Protein AF-A3QT03-F1 (afdb_monomer)

Radius of gyration: 11.76 Å; Cα contacts (8 Å, |Δi|>4): 55; chains: 1; bounding box: 27×26×26 Å

InterPro domains:
  IPR020946 Flavin monooxygenase-like [PF00743] (1-60)
  IPR036188 FAD/NAD(P)-binding domain superfamily [G3DSA:3.50.50.60] (1-60)
  IPR050346 Flavin-containing monooxygenases-like [PTHR23023] (1-59)

Structure (mmCIF, N/CA/C/O backbone):
data_AF-A3QT03-F1
#
_entry.id   AF-A3QT03-F1
#
loop_
_atom_site.group_PDB
_atom_site.id
_atom_site.type_symbol
_atom_site.label_atom_id
_atom_site.label_alt_id
_atom_site.label_comp_id
_atom_site.label_asym_id
_atom_site.label_entity_id
_atom_site.label_seq_id
_atom_site.pdbx_PDB_ins_code
_atom_site.Cartn_x
_atom_site.Cartn_y
_atom_site.Cartn_z
_atom_site.occupancy
_atom_site.B_iso_or_equiv
_atom_site.auth_seq_id
_atom_site.auth_com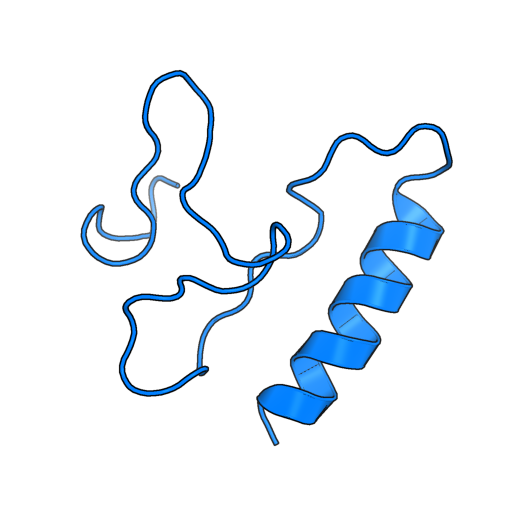p_id
_atom_site.auth_asym_id
_atom_site.auth_atom_id
_atom_site.pdbx_PDB_model_num
ATOM 1 N N . PHE A 1 1 ? -1.645 11.876 3.807 1.00 91.62 1 PHE A N 1
ATOM 2 C CA . PHE A 1 1 ? -2.705 11.735 2.789 1.00 91.62 1 PHE A CA 1
ATOM 3 C C . PHE A 1 1 ? -3.868 12.615 3.219 1.00 91.62 1 PHE A C 1
ATOM 5 O O . PHE A 1 1 ? -4.450 12.296 4.241 1.00 91.62 1 PHE A O 1
ATOM 12 N N . PRO A 1 2 ? -4.186 13.725 2.527 1.00 93.00 2 PRO A N 1
ATOM 13 C CA . PRO A 1 2 ? -5.101 14.754 3.054 1.00 93.00 2 PRO A CA 1
ATOM 14 C C . PRO A 1 2 ? -6.561 14.296 3.221 1.00 93.00 2 PRO A C 1
ATOM 16 O O . PRO A 1 2 ? -7.358 15.000 3.822 1.00 93.00 2 PRO A O 1
ATOM 19 N N . PHE A 1 3 ? -6.910 13.127 2.683 1.00 95.69 3 PHE A N 1
ATOM 20 C CA . PHE A 1 3 ? -8.235 12.510 2.767 1.00 95.69 3 PHE A CA 1
ATOM 21 C C . PHE A 1 3 ? -8.290 11.316 3.740 1.00 95.69 3 PHE A C 1
ATOM 23 O O . PHE A 1 3 ? -9.333 10.677 3.848 1.00 95.69 3 PHE A O 1
ATOM 30 N N . LEU A 1 4 ? -7.179 10.971 4.402 1.00 95.31 4 LEU A N 1
ATOM 31 C CA . LEU A 1 4 ? -7.126 9.912 5.413 1.00 95.31 4 LEU A CA 1
ATOM 32 C C . LEU A 1 4 ? -6.816 10.525 6.771 1.00 95.31 4 LEU A C 1
ATOM 34 O O . LEU A 1 4 ? -5.942 11.383 6.878 1.00 95.31 4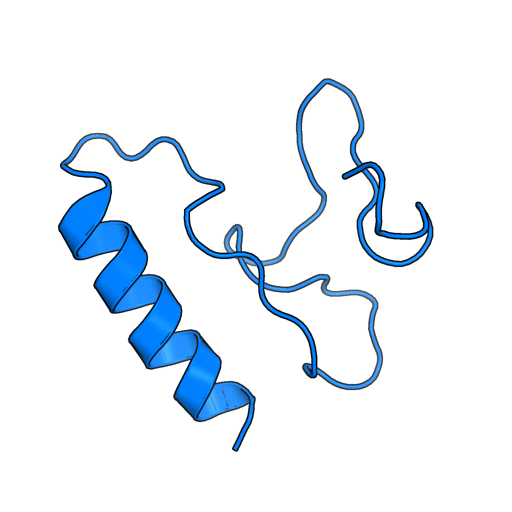 LEU A O 1
ATOM 38 N N . ASP A 1 5 ? -7.493 10.025 7.797 1.00 94.31 5 ASP A N 1
ATOM 39 C CA . ASP A 1 5 ? -7.152 10.331 9.179 1.00 94.31 5 ASP A CA 1
ATOM 40 C C . ASP A 1 5 ? -5.764 9.761 9.534 1.00 94.31 5 ASP A C 1
ATOM 42 O O . ASP A 1 5 ? -5.378 8.681 9.064 1.00 94.31 5 ASP A O 1
ATOM 46 N N . GLU A 1 6 ? -5.007 10.474 10.371 1.00 91.94 6 GLU A N 1
ATOM 47 C CA . GLU A 1 6 ? -3.664 10.056 10.797 1.00 91.94 6 GLU A CA 1
ATOM 48 C C . GLU A 1 6 ? -3.679 8.736 11.577 1.00 91.94 6 GLU A C 1
ATOM 50 O O . GLU A 1 6 ? -2.698 7.990 11.544 1.00 91.94 6 GLU A O 1
ATOM 55 N N . SER A 1 7 ? -4.802 8.395 12.219 1.00 91.94 7 SER A N 1
ATOM 56 C CA . SER A 1 7 ? -4.995 7.095 12.863 1.00 91.94 7 SER A CA 1
ATOM 57 C C . SER A 1 7 ? -5.087 5.939 11.868 1.00 91.94 7 SER A C 1
ATOM 59 O O . SER A 1 7 ? -4.903 4.796 12.272 1.00 91.94 7 SER A O 1
ATOM 61 N N . VAL A 1 8 ? -5.350 6.186 10.579 1.00 94.00 8 VAL A N 1
ATOM 62 C CA . VAL A 1 8 ? -5.427 5.142 9.543 1.00 94.00 8 VAL A CA 1
ATOM 63 C C . VAL A 1 8 ? -4.079 4.961 8.863 1.00 94.00 8 VAL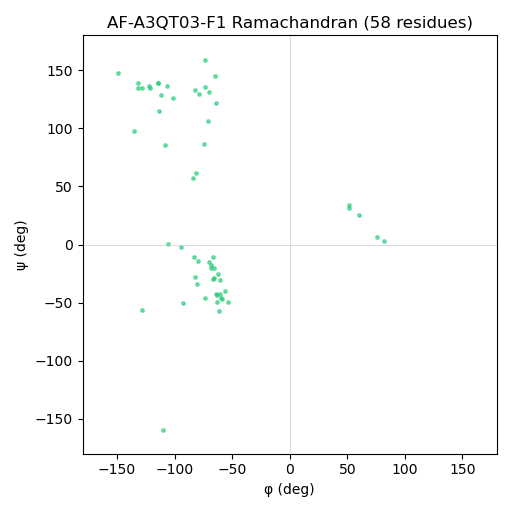 A C 1
ATOM 65 O O . VAL A 1 8 ? -3.596 3.839 8.747 1.00 94.00 8 VAL A O 1
ATOM 68 N N . VAL A 1 9 ? -3.459 6.053 8.414 1.00 93.94 9 VAL A N 1
ATOM 69 C CA . VAL A 1 9 ? -2.111 6.034 7.835 1.00 93.94 9 VAL A CA 1
ATOM 70 C C . VAL A 1 9 ? -1.313 7.184 8.419 1.00 93.94 9 VAL A C 1
ATOM 72 O O . VAL A 1 9 ? -1.376 8.315 7.934 1.00 93.94 9 VAL A O 1
ATOM 75 N N . LYS A 1 10 ? -0.512 6.863 9.431 1.00 89.88 10 LYS A N 1
ATOM 76 C CA . LYS A 1 10 ? 0.436 7.801 10.014 1.00 89.88 10 LYS A CA 1
ATOM 77 C C . LYS A 1 10 ? 1.672 7.906 9.128 1.00 89.88 10 LYS A C 1
ATOM 79 O O . LYS A 1 10 ? 2.254 6.885 8.745 1.00 89.88 10 LYS A O 1
ATOM 84 N N . VAL A 1 11 ? 2.055 9.137 8.801 1.00 90.38 11 VAL A N 1
ATOM 85 C CA . VAL A 1 11 ? 3.288 9.448 8.073 1.00 90.38 11 VAL A CA 1
ATOM 86 C C . VAL A 1 11 ? 4.207 10.209 9.017 1.00 90.38 11 VAL A C 1
ATOM 88 O O . VAL A 1 11 ? 3.883 11.322 9.415 1.00 90.38 11 VAL A O 1
ATOM 91 N N . GLU A 1 12 ? 5.342 9.613 9.359 1.00 88.44 12 GLU A N 1
ATOM 92 C CA . GLU A 1 12 ? 6.391 10.229 10.178 1.00 88.44 12 GLU A CA 1
ATOM 93 C C . GLU A 1 12 ? 7.681 10.243 9.361 1.00 88.44 12 GLU A C 1
ATOM 95 O O . GLU A 1 12 ? 7.978 9.274 8.665 1.00 88.44 12 GLU A O 1
ATOM 100 N N . ASP A 1 13 ? 8.398 11.368 9.359 1.00 88.50 13 ASP A N 1
ATOM 101 C CA . ASP A 1 13 ? 9.651 11.549 8.607 1.00 88.50 13 ASP A CA 1
ATOM 102 C C . ASP A 1 13 ? 9.563 11.161 7.115 1.00 88.50 13 ASP A C 1
ATOM 104 O O . ASP A 1 13 ? 10.503 10.656 6.501 1.00 88.50 13 ASP A O 1
ATOM 108 N N . GLY A 1 14 ? 8.395 11.392 6.505 1.00 83.19 14 GLY A N 1
ATOM 109 C CA . GLY A 1 14 ? 8.133 11.059 5.101 1.00 83.19 14 GLY A CA 1
ATOM 110 C C . GLY A 1 14 ? 7.903 9.567 4.828 1.00 83.19 14 GLY A C 1
ATOM 111 O O . GLY A 1 14 ? 7.764 9.182 3.664 1.00 83.19 14 GLY A O 1
ATOM 112 N N . GLN A 1 15 ? 7.818 8.730 5.864 1.00 84.75 15 GLN A N 1
ATOM 113 C CA . GLN A 1 15 ? 7.523 7.306 5.760 1.00 84.75 15 GLN A CA 1
ATOM 114 C C . GLN A 1 15 ? 6.148 6.984 6.353 1.00 84.75 15 GLN A C 1
ATOM 116 O O . GLN A 1 15 ? 5.835 7.320 7.492 1.00 84.75 15 GLN A O 1
ATOM 121 N N . ALA A 1 16 ? 5.316 6.287 5.577 1.00 90.81 16 ALA A N 1
ATOM 122 C CA . ALA A 1 16 ? 4.075 5.726 6.093 1.00 90.81 16 ALA A CA 1
ATOM 123 C C . ALA A 1 16 ? 4.349 4.393 6.802 1.00 90.81 16 ALA A C 1
ATOM 125 O O . ALA A 1 16 ? 5.016 3.516 6.245 1.00 90.81 16 ALA A O 1
ATOM 126 N N . SER A 1 17 ? 3.785 4.217 7.995 1.00 91.00 17 SER A N 1
ATOM 127 C CA . SER A 1 17 ? 3.869 2.956 8.743 1.00 91.00 17 SER A CA 1
ATOM 128 C C . SER A 1 17 ? 2.951 1.893 8.130 1.00 91.00 17 SER A C 1
ATOM 130 O O . SER A 1 17 ? 1.797 1.740 8.526 1.00 91.00 17 SER A O 1
ATOM 132 N N . LEU A 1 18 ? 3.455 1.167 7.127 1.00 95.19 18 LEU A N 1
ATOM 133 C CA . LEU A 1 18 ? 2.703 0.162 6.371 1.00 95.19 18 LEU A CA 1
ATOM 134 C C . LEU A 1 18 ? 3.445 -1.180 6.314 1.00 95.19 18 LEU A C 1
ATOM 136 O O . LEU A 1 18 ? 4.624 -1.243 5.958 1.00 95.19 18 LEU A O 1
ATOM 140 N N . TYR A 1 19 ? 2.735 -2.282 6.551 1.00 95.50 19 TYR A N 1
ATOM 141 C CA . TYR A 1 19 ? 3.243 -3.626 6.299 1.00 95.50 19 TYR A CA 1
ATOM 142 C C . TYR A 1 19 ? 3.489 -3.821 4.802 1.00 95.50 19 TYR A C 1
ATOM 144 O O . TYR A 1 19 ? 2.578 -3.677 3.979 1.00 95.50 19 TYR A O 1
ATOM 152 N N . LYS A 1 20 ? 4.744 -4.142 4.459 1.00 95.44 20 LYS A N 1
ATOM 153 C CA . LYS A 1 20 ? 5.230 -4.310 3.079 1.00 95.44 20 LYS A CA 1
ATOM 154 C C . LYS A 1 20 ? 4.890 -3.129 2.159 1.00 95.44 20 LYS A C 1
ATOM 156 O O . LYS A 1 20 ? 4.693 -3.332 0.964 1.00 95.44 20 LYS A O 1
ATOM 161 N N . TYR A 1 21 ? 4.817 -1.914 2.708 1.00 95.94 21 TYR A N 1
ATOM 162 C CA . TYR A 1 21 ? 4.433 -0.708 1.965 1.00 95.94 21 TYR A CA 1
ATOM 163 C C . TYR A 1 21 ? 3.025 -0.772 1.340 1.00 95.94 21 TYR A C 1
ATOM 165 O O . TYR A 1 21 ? 2.777 -0.108 0.336 1.00 95.94 21 TYR A O 1
ATOM 173 N N . ILE A 1 22 ? 2.119 -1.588 1.902 1.00 97.25 22 ILE A N 1
ATOM 174 C CA . ILE A 1 22 ? 0.753 -1.765 1.384 1.00 97.25 22 ILE A CA 1
ATOM 175 C C . ILE A 1 22 ? -0.307 -1.573 2.466 1.00 97.25 22 ILE A C 1
ATOM 177 O O . ILE A 1 22 ? -1.197 -0.745 2.301 1.00 97.25 22 ILE A O 1
ATOM 181 N N . PHE A 1 23 ? -0.244 -2.320 3.567 1.00 97.38 23 PHE A N 1
ATOM 182 C CA . PHE A 1 23 ? -1.352 -2.380 4.529 1.00 97.38 23 PHE A CA 1
ATOM 183 C C . PHE A 1 23 ? -1.040 -1.617 5.817 1.00 97.38 23 PHE A C 1
ATOM 185 O O . PHE A 1 23 ? 0.044 -1.813 6.368 1.00 97.38 23 PHE A O 1
ATOM 192 N N . PRO A 1 24 ? -1.968 -0.821 6.370 1.00 96.12 24 PRO A N 1
ATOM 193 C CA . PRO A 1 24 ? -1.824 -0.310 7.727 1.00 96.12 24 PRO A CA 1
ATOM 194 C C . PRO A 1 24 ? -2.018 -1.4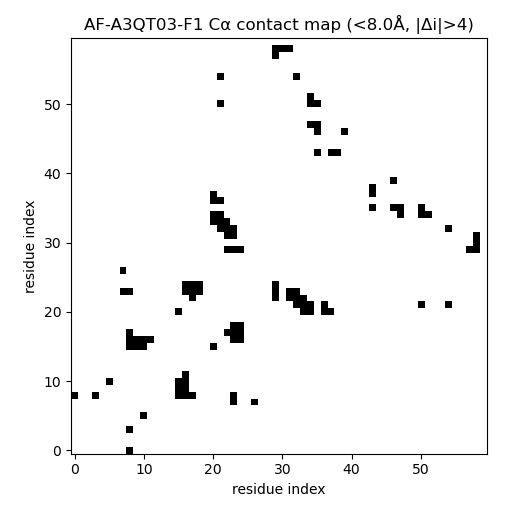64 8.719 1.00 96.12 24 PRO A C 1
ATOM 196 O O . PRO A 1 24 ? -3.120 -1.982 8.894 1.00 96.12 24 PRO A O 1
ATOM 199 N N . ALA A 1 25 ? -0.915 -1.917 9.318 1.00 91.88 25 ALA A N 1
ATOM 200 C CA . ALA A 1 25 ? -0.854 -3.183 10.054 1.00 91.88 25 ALA A CA 1
ATOM 201 C C . ALA A 1 25 ? -1.660 -3.189 11.362 1.00 91.88 25 ALA A C 1
ATOM 203 O O . ALA A 1 25 ? -1.969 -4.255 11.887 1.00 91.88 25 ALA A O 1
ATOM 204 N N . HIS A 1 26 ? -1.975 -2.010 11.900 1.00 93.44 26 HIS A N 1
ATOM 205 C CA . HIS A 1 26 ? -2.718 -1.842 13.149 1.00 93.44 26 HIS A CA 1
ATOM 206 C C . HIS A 1 26 ? -4.239 -1.932 12.973 1.00 93.44 26 HIS A C 1
ATOM 208 O O . HIS A 1 26 ? -4.957 -2.009 13.968 1.00 93.44 26 HIS A O 1
ATOM 214 N N . LEU A 1 27 ? -4.753 -1.921 11.738 1.00 94.50 27 LEU A N 1
ATOM 215 C CA . LEU A 1 27 ? -6.181 -2.115 11.496 1.00 94.50 27 LEU A CA 1
ATOM 216 C C . LEU A 1 27 ? -6.571 -3.567 11.795 1.00 94.50 27 LEU A C 1
ATOM 218 O O . LEU A 1 27 ? -5.960 -4.502 11.285 1.00 94.50 27 LEU A O 1
ATOM 222 N N . GLN A 1 28 ? -7.642 -3.764 12.571 1.00 94.62 28 GLN A N 1
ATOM 223 C CA . GLN A 1 28 ? -8.132 -5.105 12.927 1.00 94.62 28 GLN A CA 1
ATOM 224 C C . GLN A 1 28 ? -8.552 -5.942 11.710 1.00 94.62 28 GLN A C 1
ATOM 226 O O . GLN A 1 28 ? -8.476 -7.168 11.744 1.00 94.62 28 GLN A O 1
ATOM 231 N N . LYS A 1 29 ? -9.026 -5.289 10.642 1.00 95.25 29 LYS A N 1
ATOM 232 C CA . LYS A 1 29 ? -9.410 -5.931 9.382 1.00 95.25 29 LYS A CA 1
ATOM 233 C C . LYS A 1 29 ? -8.596 -5.321 8.239 1.00 95.25 29 LYS A C 1
ATOM 235 O O . LYS A 1 29 ? -8.488 -4.095 8.180 1.00 95.25 29 LYS A O 1
ATOM 240 N N . PRO A 1 30 ? -8.068 -6.128 7.304 1.00 94.44 30 PRO A N 1
ATOM 241 C CA . PRO A 1 30 ? -7.239 -5.635 6.210 1.00 94.44 30 PRO A CA 1
ATOM 242 C C . PRO A 1 30 ? -8.100 -5.085 5.061 1.00 94.44 30 PRO A C 1
ATOM 244 O O . PRO A 1 30 ? -8.064 -5.602 3.952 1.00 94.44 30 PRO A O 1
ATOM 247 N N . THR A 1 31 ? -8.896 -4.046 5.328 1.00 96.25 31 THR A N 1
ATOM 248 C CA . THR A 1 31 ? -9.859 -3.460 4.374 1.00 96.25 31 THR A CA 1
ATOM 249 C C . THR A 1 31 ? -9.315 -2.271 3.579 1.00 96.25 31 THR A C 1
ATOM 251 O O . THR A 1 31 ? -10.026 -1.723 2.740 1.00 96.25 31 THR A O 1
ATOM 254 N N . LEU A 1 32 ? -8.072 -1.849 3.834 1.00 97.06 32 LEU A N 1
ATOM 255 C CA . LEU A 1 32 ? -7.422 -0.732 3.146 1.00 97.06 32 LEU A CA 1
ATOM 256 C C . LEU A 1 32 ? -6.015 -1.125 2.694 1.00 97.06 32 LEU A C 1
ATOM 258 O O . LEU A 1 32 ? -5.242 -1.679 3.473 1.00 97.06 32 LEU A O 1
ATOM 262 N N . ALA A 1 33 ? -5.680 -0.788 1.450 1.00 97.81 33 ALA A N 1
ATOM 263 C CA . ALA A 1 33 ? -4.359 -0.981 0.868 1.00 97.81 33 ALA A CA 1
ATOM 264 C C . ALA A 1 33 ? -3.888 0.300 0.166 1.00 97.81 33 ALA A C 1
ATOM 266 O O . ALA A 1 33 ? -4.655 0.952 -0.541 1.00 97.81 33 ALA A O 1
ATOM 267 N N . VAL A 1 34 ? -2.612 0.632 0.334 1.00 97.25 34 VAL A N 1
ATOM 268 C CA . VAL A 1 34 ? -1.911 1.694 -0.387 1.00 97.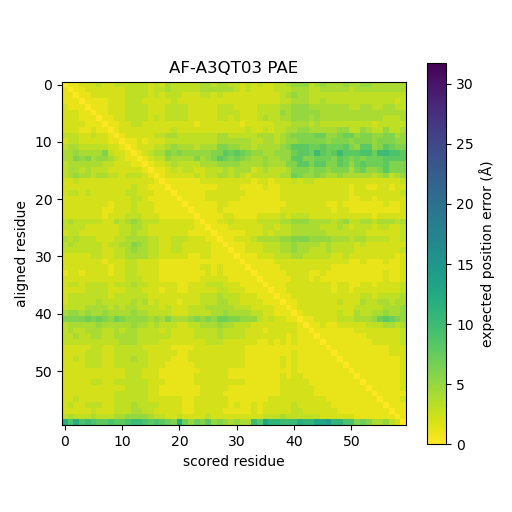25 34 VAL A CA 1
ATOM 269 C C . VAL A 1 34 ? -1.065 1.043 -1.478 1.00 97.25 34 VAL A C 1
ATOM 271 O O . VAL A 1 34 ? -0.275 0.146 -1.205 1.00 97.25 34 VAL A O 1
ATOM 274 N N . ILE A 1 35 ? -1.223 1.481 -2.723 1.00 97.94 35 ILE A N 1
ATOM 275 C CA . ILE A 1 35 ? -0.487 0.936 -3.870 1.00 97.94 35 ILE A CA 1
ATOM 276 C C . ILE A 1 35 ? 0.438 2.016 -4.423 1.00 97.94 35 ILE A C 1
ATOM 278 O O . ILE A 1 35 ? 0.059 3.181 -4.513 1.00 97.94 35 ILE A O 1
ATOM 282 N N . GLY A 1 36 ? 1.660 1.633 -4.789 1.00 95.94 36 GLY A N 1
ATOM 283 C CA . GLY A 1 36 ? 2.648 2.533 -5.382 1.00 95.94 36 GLY A CA 1
ATOM 284 C C . GLY A 1 36 ? 3.430 3.385 -4.380 1.00 95.94 36 GLY A C 1
ATOM 285 O O . GLY A 1 36 ? 4.276 4.170 -4.799 1.00 95.94 36 GLY A O 1
ATOM 286 N N . LEU A 1 37 ? 3.222 3.217 -3.068 1.00 94.69 37 LEU A N 1
ATOM 287 C CA . LEU A 1 37 ? 4.003 3.909 -2.034 1.00 94.69 37 LEU A CA 1
ATOM 288 C C . LEU A 1 37 ? 5.318 3.174 -1.725 1.00 94.69 37 LEU A C 1
ATOM 290 O O . LEU A 1 37 ? 5.583 2.768 -0.598 1.00 94.69 37 LEU A O 1
ATOM 294 N N . ILE A 1 38 ? 6.140 2.969 -2.752 1.00 94.50 38 ILE A N 1
ATOM 295 C CA . ILE A 1 38 ? 7.434 2.289 -2.656 1.00 94.50 38 ILE A CA 1
ATOM 296 C C . ILE A 1 38 ? 8.398 2.855 -3.703 1.00 94.50 38 ILE A C 1
ATOM 298 O O . ILE A 1 38 ? 7.982 3.251 -4.789 1.00 94.50 38 ILE A O 1
ATOM 302 N N . LYS A 1 39 ? 9.697 2.887 -3.385 1.00 93.00 39 LYS A N 1
ATOM 303 C CA . LYS A 1 39 ? 10.774 3.227 -4.327 1.00 93.00 39 LYS A CA 1
ATOM 304 C C . LYS A 1 39 ? 11.566 1.958 -4.670 1.00 93.00 39 LYS A C 1
ATOM 306 O O . LYS A 1 39 ? 12.533 1.653 -3.973 1.00 93.00 39 LYS A O 1
ATOM 311 N N . PRO A 1 40 ? 11.130 1.166 -5.665 1.00 94.50 40 PRO A N 1
ATOM 312 C CA . PRO A 1 40 ? 11.840 -0.043 -6.060 1.00 94.50 40 PRO A CA 1
ATOM 313 C C . PRO A 1 40 ? 13.126 0.302 -6.828 1.00 94.50 40 PRO A C 1
ATOM 315 O O . PRO A 1 40 ? 13.236 1.370 -7.421 1.00 94.50 40 PRO A O 1
ATOM 318 N N . LEU A 1 41 ? 14.077 -0.637 -6.875 1.00 96.31 41 LEU A N 1
ATOM 319 C CA . LEU A 1 41 ? 15.239 -0.549 -7.776 1.00 96.31 41 LEU A CA 1
ATOM 320 C C . LEU A 1 41 ? 14.853 -0.747 -9.259 1.00 96.31 41 LEU A C 1
ATOM 322 O O . LEU A 1 41 ? 15.651 -0.462 -10.146 1.00 96.31 41 LEU A O 1
ATOM 326 N N . GLY A 1 42 ? 13.647 -1.264 -9.523 1.00 95.12 42 GLY A N 1
ATOM 327 C CA . GLY A 1 42 ? 13.091 -1.496 -10.858 1.00 95.12 42 GLY A CA 1
ATOM 328 C C . GLY A 1 42 ? 11.927 -0.561 -11.205 1.00 95.12 42 GLY A C 1
ATOM 329 O O . GLY A 1 42 ? 11.746 0.492 -10.603 1.00 95.12 42 GLY A O 1
ATOM 330 N N . SER A 1 43 ?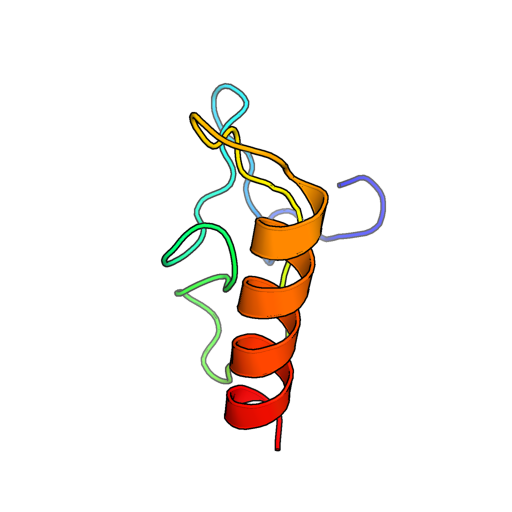 11.108 -0.955 -12.185 1.00 96.75 43 SER A N 1
ATOM 331 C CA . SER A 1 43 ? 9.959 -0.150 -12.626 1.00 96.75 43 SER A CA 1
ATOM 332 C C . SER A 1 43 ? 8.803 -0.180 -11.618 1.00 96.75 43 SER A C 1
ATOM 334 O O . SER A 1 43 ? 8.399 -1.247 -11.157 1.00 96.75 43 SER A O 1
ATOM 336 N N . LEU A 1 44 ? 8.216 0.990 -11.337 1.00 96.69 44 LEU A N 1
ATOM 337 C CA . LEU A 1 44 ? 7.053 1.129 -10.453 1.00 96.69 44 LEU A CA 1
ATOM 338 C C . LEU A 1 44 ? 5.790 0.462 -11.024 1.00 96.69 44 LEU A C 1
ATOM 340 O O . LEU A 1 44 ? 4.956 -0.004 -10.256 1.00 96.69 44 LEU A O 1
ATOM 344 N N . LEU A 1 45 ? 5.654 0.375 -12.352 1.00 97.06 45 LEU A N 1
ATOM 345 C CA . LEU A 1 45 ? 4.477 -0.207 -13.011 1.00 97.06 45 LEU A CA 1
ATOM 346 C C . LEU A 1 45 ? 4.264 -1.699 -12.664 1.00 97.06 45 LEU A C 1
ATOM 348 O O . LEU A 1 45 ? 3.208 -2.025 -12.119 1.00 97.06 45 LEU A O 1
ATOM 352 N N . PRO A 1 46 ? 5.229 -2.616 -12.897 1.00 98.06 46 PRO A N 1
ATOM 353 C CA . PRO A 1 46 ? 5.078 -4.019 -12.505 1.00 98.06 46 PRO A CA 1
ATOM 354 C C . PRO A 1 46 ? 5.040 -4.205 -10.983 1.00 98.06 46 PRO A C 1
ATOM 356 O O . PRO A 1 46 ? 4.386 -5.128 -10.493 1.00 98.06 46 PRO A O 1
ATOM 359 N N . THR A 1 47 ? 5.702 -3.329 -10.215 1.00 98.19 47 THR A N 1
ATOM 360 C CA . THR A 1 47 ? 5.596 -3.343 -8.751 1.00 98.19 47 THR A CA 1
ATOM 361 C C . THR A 1 47 ? 4.167 -3.037 -8.309 1.00 98.19 47 THR A C 1
ATOM 3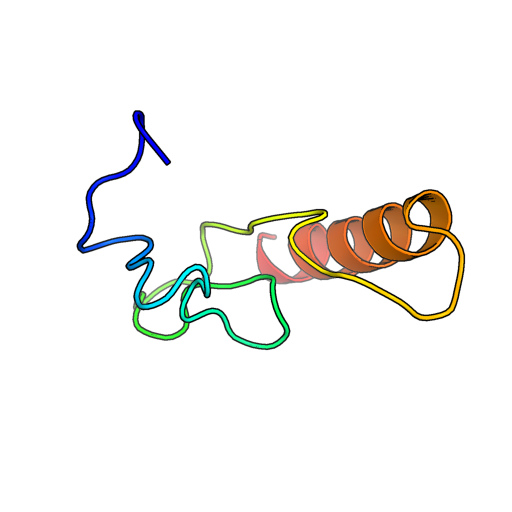63 O O . THR A 1 47 ? 3.607 -3.807 -7.534 1.00 98.19 47 THR A O 1
ATOM 366 N N . GLY A 1 48 ? 3.553 -1.976 -8.837 1.00 98.19 48 GLY A N 1
ATOM 367 C CA . GLY A 1 48 ? 2.171 -1.597 -8.546 1.00 98.19 48 GLY A CA 1
ATOM 368 C C . GLY A 1 48 ? 1.163 -2.675 -8.951 1.00 98.19 48 GLY A C 1
ATOM 369 O O . GLY A 1 48 ? 0.288 -3.004 -8.154 1.00 98.19 48 GLY A O 1
ATOM 370 N N . ASP A 1 49 ? 1.326 -3.295 -10.127 1.00 98.38 49 ASP A N 1
ATOM 371 C CA . ASP A 1 49 ? 0.492 -4.432 -10.558 1.00 98.38 49 ASP A CA 1
ATOM 372 C C . ASP A 1 49 ? 0.598 -5.614 -9.581 1.00 98.38 49 ASP A C 1
ATOM 374 O O . ASP A 1 49 ? -0.411 -6.156 -9.126 1.00 98.38 49 ASP A O 1
ATOM 378 N N . THR A 1 50 ? 1.819 -5.973 -9.174 1.00 98.31 50 THR A N 1
ATOM 379 C CA . THR A 1 50 ? 2.049 -7.057 -8.207 1.00 98.31 50 THR A CA 1
ATOM 380 C C . THR A 1 50 ? 1.453 -6.728 -6.834 1.00 98.31 50 THR A C 1
ATOM 382 O O . THR A 1 50 ? 0.802 -7.583 -6.227 1.00 98.31 50 THR A O 1
ATOM 385 N N . GLN A 1 51 ? 1.621 -5.488 -6.355 1.00 98.56 51 GLN A N 1
ATOM 386 C CA . GLN A 1 51 ? 1.001 -5.016 -5.116 1.00 98.56 51 GLN A CA 1
ATOM 387 C C . GLN A 1 51 ? -0.530 -5.120 -5.197 1.00 98.56 51 GLN A C 1
ATOM 389 O O . GLN A 1 51 ? -1.150 -5.675 -4.290 1.00 98.56 51 GLN A O 1
ATOM 394 N N . ALA A 1 52 ? -1.138 -4.668 -6.300 1.00 98.50 52 ALA A N 1
ATOM 395 C CA . ALA A 1 52 ? -2.583 -4.720 -6.507 1.00 98.50 52 ALA A CA 1
ATOM 396 C C . ALA A 1 52 ? -3.105 -6.164 -6.550 1.00 98.50 52 ALA A C 1
ATOM 398 O O . ALA A 1 52 ? -4.090 -6.480 -5.882 1.00 98.50 52 ALA A O 1
ATOM 399 N N . ARG A 1 53 ? -2.415 -7.074 -7.256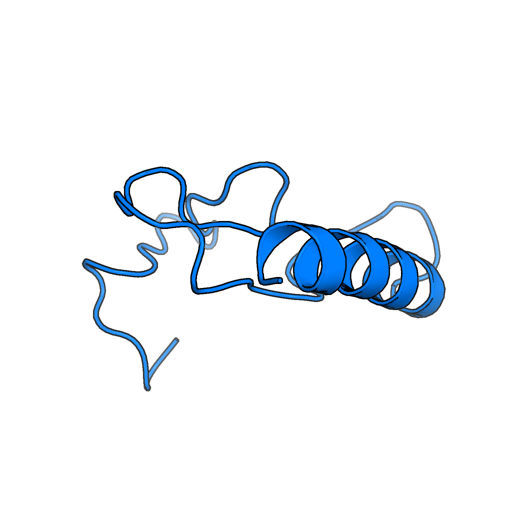 1.00 98.50 53 ARG A N 1
ATOM 400 C CA . ARG A 1 53 ? -2.748 -8.511 -7.299 1.00 98.50 53 ARG A CA 1
ATOM 401 C C . ARG A 1 53 ? -2.786 -9.143 -5.915 1.00 98.50 53 ARG A C 1
ATOM 403 O O . ARG A 1 53 ? -3.634 -10.005 -5.668 1.00 98.50 53 ARG A O 1
ATOM 410 N N . TRP A 1 54 ? -1.857 -8.779 -5.037 1.00 98.38 54 TRP A N 1
ATOM 411 C CA . TRP A 1 54 ? -1.874 -9.270 -3.665 1.00 98.38 54 TRP A CA 1
ATOM 412 C C . TRP A 1 54 ? -2.990 -8.604 -2.853 1.00 98.38 54 TRP A C 1
ATOM 414 O O . TRP A 1 54 ? -3.769 -9.317 -2.222 1.00 98.38 54 TRP A O 1
ATOM 424 N N . ALA A 1 55 ? -3.139 -7.279 -2.947 1.00 98.44 55 ALA A N 1
ATOM 425 C CA . ALA A 1 55 ? -4.162 -6.523 -2.229 1.00 98.44 55 ALA A CA 1
ATOM 426 C C . ALA A 1 55 ? -5.575 -7.068 -2.466 1.00 98.44 55 ALA A C 1
ATOM 428 O O . ALA A 1 55 ? -6.276 -7.394 -1.512 1.00 98.44 55 ALA A O 1
ATOM 429 N N . VAL A 1 56 ? -5.961 -7.287 -3.726 1.00 98.12 56 VAL A N 1
ATOM 430 C CA . VAL A 1 56 ? -7.298 -7.812 -4.055 1.00 98.12 56 VAL A CA 1
ATOM 431 C C . VAL A 1 56 ? -7.532 -9.244 -3.570 1.00 98.12 56 VAL A C 1
ATOM 433 O O . VAL A 1 56 ? -8.675 -9.663 -3.469 1.00 98.12 56 VAL A O 1
ATOM 436 N N . ARG A 1 57 ? -6.481 -10.028 -3.291 1.00 97.94 57 ARG A N 1
ATOM 437 C CA . ARG A 1 57 ? -6.623 -11.380 -2.720 1.00 97.94 57 ARG A CA 1
ATOM 438 C C . ARG A 1 57 ? -6.803 -11.355 -1.207 1.00 97.94 57 ARG A C 1
ATOM 440 O O . ARG A 1 57 ? -7.410 -12.275 -0.682 1.00 97.94 57 ARG A O 1
ATOM 447 N N . VAL A 1 58 ? -6.269 -10.336 -0.539 1.00 97.50 58 VAL A N 1
ATOM 448 C CA . VAL A 1 58 ? -6.441 -10.119 0.904 1.00 97.50 58 VAL A CA 1
ATOM 449 C C . VAL A 1 58 ? -7.790 -9.465 1.208 1.00 97.50 58 VAL A C 1
ATOM 451 O O . VAL A 1 58 ? -8.383 -9.759 2.235 1.00 97.50 58 VAL A O 1
ATOM 454 N N . LEU A 1 59 ? -8.264 -8.589 0.316 1.00 96.38 59 LEU A N 1
ATOM 455 C CA . LEU A 1 59 ? -9.517 -7.839 0.465 1.00 96.38 59 LEU A CA 1
ATOM 456 C C . LEU A 1 59 ? -10.786 -8.640 0.124 1.00 96.38 59 LEU A C 1
ATOM 458 O O . LEU A 1 59 ? -11.880 -8.153 0.398 1.00 96.38 59 LEU A O 1
ATOM 462 N N . LYS A 1 60 ? -10.642 -9.799 -0.530 1.00 84.62 60 LYS A N 1
ATOM 463 C CA . LYS A 1 60 ? -11.749 -10.721 -0.828 1.00 84.62 60 LYS A CA 1
ATOM 464 C C . LYS A 1 60 ? -12.337 -11.304 0.449 1.00 84.62 60 LYS A C 1
ATOM 466 O O . LYS A 1 60 ? -13.578 -11.436 0.472 1.00 84.62 60 LYS A O 1
#

Foldseek 3Di:
DVPDDCVQWPADPNDTCADVQWANPPDPARQGTDFQSDDDPDDSVVRRVVSVVVSVVRND

Mean predicted aligned error: 2.6 Å

Sequence (60 aa):
FPFLDESVVKVEDGQASLYKYIFPAHLQKPTLAVIGLIKPLGSLLPTGDTQARWAVRVLK

pLDDT: mean 94.74, std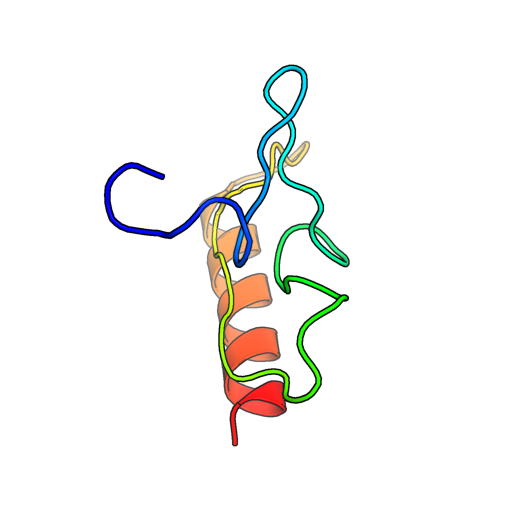 3.56, range [83.19, 98.56]

Nearest PDB structures (foldseek):
  7al4-assembly1_A  TM=9.948E-01  e=1.445E-05  Felis catus
  6sek-assembly1_B  TM=9.498E-01  e=1.198E-03  synthetic construct

Secondary structure (DSSP, 8-state):
-TTS-TTTS-EETTEE--BTTTB-TTSSS------S----SS-HHHHHHHHHHHHHHH--

Organism: Sus scrofa (NCBI:txid9823)

Solvent-accessible surface area (backbone atoms only — not comparable to full-atom values): 3876 Å² total; per-residue (Å²): 104,100,90,56,57,61,91,63,56,42,68,56,99,90,41,66,68,36,51,93,45,30,30,41,70,85,51,95,62,72,83,57,72,48,72,66,66,69,88,64,100,63,67,64,65,67,50,30,52,52,49,47,61,51,46,61,66,67,59,105